Protein AF-M1CL96-F1 (afdb_monomer_lite)

Organism: Solanum tuberosum (NCBI:txid4113)

Structure (mmCIF, N/CA/C/O backbone):
data_AF-M1CL96-F1
#
_entry.id   AF-M1CL96-F1
#
loop_
_atom_site.group_PDB
_atom_site.id
_atom_site.type_symbol
_atom_site.label_atom_id
_atom_site.label_alt_id
_atom_site.label_comp_id
_atom_site.label_asym_id
_atom_site.label_entity_id
_atom_site.label_seq_id
_atom_site.pdbx_PDB_ins_code
_atom_site.Cartn_x
_atom_site.Cartn_y
_atom_site.Cartn_z
_atom_site.occupancy
_atom_site.B_iso_or_equiv
_atom_site.auth_seq_id
_atom_site.auth_comp_id
_atom_site.auth_asym_id
_atom_site.auth_atom_id
_atom_site.pdbx_PDB_model_num
ATOM 1 N N . MET A 1 1 ? 9.875 -7.349 -2.574 1.00 91.88 1 MET A N 1
ATOM 2 C CA . MET A 1 1 ? 10.580 -6.300 -3.354 1.00 91.88 1 MET A CA 1
ATOM 3 C C . MET A 1 1 ? 10.463 -4.920 -2.702 1.00 91.88 1 MET A C 1
ATOM 5 O O . MET A 1 1 ? 11.427 -4.167 -2.768 1.00 91.88 1 MET A O 1
ATOM 9 N N . LEU A 1 2 ? 9.356 -4.602 -2.017 1.00 96.19 2 LEU A N 1
ATOM 10 C CA . LEU A 1 2 ? 9.153 -3.325 -1.308 1.00 96.19 2 LEU A CA 1
ATOM 11 C C . LEU A 1 2 ? 10.293 -2.938 -0.348 1.00 96.19 2 LEU A C 1
ATOM 13 O O . LEU A 1 2 ? 10.640 -1.763 -0.262 1.00 96.19 2 LEU A O 1
ATOM 17 N N . GLN A 1 3 ? 10.957 -3.914 0.283 1.00 97.00 3 GLN A N 1
ATOM 18 C CA . GLN A 1 3 ? 12.121 -3.689 1.152 1.00 97.00 3 GLN A CA 1
ATOM 19 C C . GLN A 1 3 ? 13.366 -3.119 0.436 1.00 97.00 3 GLN A C 1
ATOM 21 O O . GLN A 1 3 ? 14.367 -2.819 1.080 1.00 97.00 3 GLN A O 1
ATOM 26 N N . LYS A 1 4 ? 13.346 -3.019 -0.900 1.00 97.81 4 LYS A N 1
ATOM 27 C CA . LYS A 1 4 ? 14.408 -2.415 -1.725 1.00 97.81 4 LYS A CA 1
ATOM 28 C C . LYS A 1 4 ? 14.032 -1.024 -2.251 1.00 97.81 4 LYS A C 1
ATOM 30 O O . LYS A 1 4 ? 14.824 -0.417 -2.964 1.00 97.81 4 LYS A O 1
ATOM 35 N N . ILE A 1 5 ? 12.836 -0.532 -1.928 1.00 97.69 5 ILE A N 1
ATOM 36 C CA . ILE A 1 5 ? 12.343 0.790 -2.320 1.00 97.69 5 ILE A CA 1
ATOM 37 C C . ILE A 1 5 ? 12.432 1.697 -1.096 1.00 97.69 5 ILE A C 1
ATOM 39 O O . ILE A 1 5 ? 11.832 1.405 -0.062 1.00 97.69 5 ILE A O 1
ATOM 43 N N . THR A 1 6 ? 13.178 2.796 -1.210 1.00 96.88 6 THR A N 1
ATOM 44 C CA . THR A 1 6 ? 13.237 3.800 -0.141 1.00 96.88 6 THR A CA 1
ATOM 45 C C . THR A 1 6 ? 11.851 4.375 0.146 1.00 96.88 6 THR A C 1
ATOM 47 O O . THR A 1 6 ? 11.038 4.531 -0.766 1.00 96.88 6 THR A O 1
ATOM 50 N N . ALA A 1 7 ? 11.593 4.684 1.416 1.00 96.88 7 ALA A N 1
ATOM 51 C CA . ALA A 1 7 ? 10.340 5.259 1.898 1.00 96.88 7 ALA A CA 1
ATOM 52 C C . ALA A 1 7 ? 9.071 4.413 1.654 1.00 96.88 7 ALA A C 1
ATOM 54 O O . ALA A 1 7 ? 7.977 4.918 1.879 1.00 96.88 7 ALA A O 1
ATOM 55 N N . SER A 1 8 ? 9.177 3.127 1.288 1.00 97.31 8 SER A N 1
ATOM 56 C CA . SER A 1 8 ? 8.008 2.236 1.165 1.00 97.31 8 SER A CA 1
ATOM 57 C C . SER A 1 8 ? 7.218 2.125 2.477 1.00 97.31 8 SER A C 1
ATOM 59 O O . SER A 1 8 ? 5.993 2.213 2.467 1.00 97.31 8 SER A O 1
ATOM 61 N N . GLY A 1 9 ? 7.921 2.037 3.612 1.00 97.56 9 GLY A N 1
ATOM 62 C CA . GLY A 1 9 ? 7.327 2.103 4.952 1.00 97.56 9 GLY A CA 1
ATOM 63 C C . GLY A 1 9 ? 6.627 3.437 5.241 1.00 97.56 9 GLY A C 1
ATOM 64 O O . GLY A 1 9 ? 5.507 3.456 5.734 1.00 97.56 9 GLY A O 1
ATOM 65 N N . CYS A 1 10 ? 7.244 4.567 4.880 1.00 98.25 10 CYS A N 1
ATOM 66 C CA . CYS A 1 10 ? 6.633 5.887 5.064 1.00 98.25 10 CYS A CA 1
ATOM 67 C C . CYS A 1 10 ? 5.360 6.046 4.220 1.00 98.25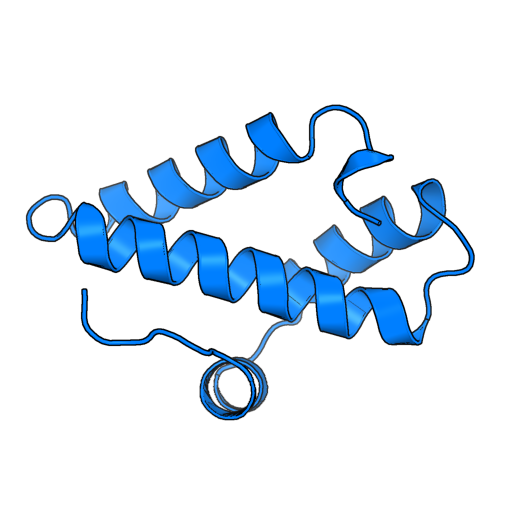 10 CYS A C 1
ATOM 69 O O . CYS A 1 10 ? 4.369 6.589 4.702 1.00 98.25 10 CYS A O 1
ATOM 71 N N . SER A 1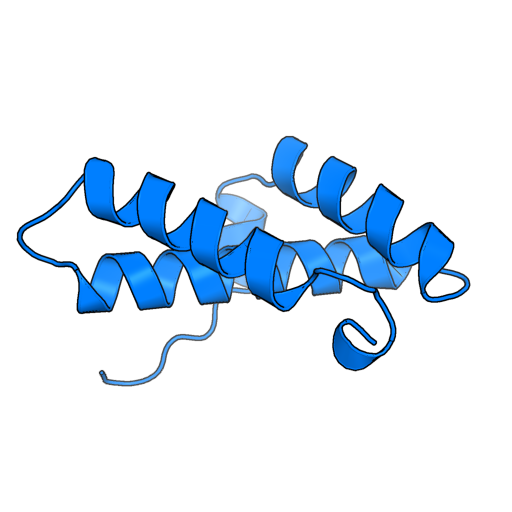 11 ? 5.375 5.547 2.980 1.00 98.06 11 SER A N 1
ATOM 72 C CA . SER A 1 11 ? 4.213 5.563 2.092 1.00 98.06 11 SER A CA 1
ATOM 73 C C . SER A 1 11 ? 3.042 4.767 2.664 1.00 98.06 11 SER A C 1
ATOM 75 O O . SER A 1 11 ? 1.929 5.287 2.690 1.00 98.06 11 SER A O 1
ATOM 77 N N . VAL A 1 12 ? 3.273 3.546 3.164 1.00 98.38 12 VAL A N 1
ATOM 78 C CA . VAL A 1 12 ? 2.177 2.758 3.748 1.00 98.38 12 VAL A CA 1
ATOM 79 C C . VAL A 1 12 ? 1.664 3.369 5.053 1.00 98.38 12 VAL A C 1
ATOM 81 O O . VAL A 1 12 ? 0.460 3.376 5.268 1.00 98.38 12 VAL A O 1
ATOM 84 N N . THR A 1 13 ? 2.518 3.987 5.876 1.00 98.56 13 THR A N 1
ATOM 85 C CA . THR A 1 13 ? 2.062 4.730 7.065 1.00 98.56 13 THR A CA 1
ATOM 86 C C . THR A 1 13 ? 1.182 5.929 6.700 1.00 98.56 13 THR A C 1
ATOM 88 O O . THR A 1 13 ? 0.169 6.163 7.356 1.00 98.56 13 THR A O 1
ATOM 91 N N . ALA A 1 14 ? 1.519 6.671 5.640 1.00 98.56 14 ALA A N 1
ATOM 92 C CA . ALA A 1 14 ? 0.668 7.756 5.150 1.00 98.56 14 ALA A CA 1
ATOM 93 C C . ALA A 1 14 ? -0.688 7.233 4.642 1.00 98.56 14 ALA A C 1
ATOM 95 O O . ALA A 1 14 ? -1.722 7.847 4.903 1.00 98.56 14 ALA A O 1
ATOM 96 N N . LEU A 1 15 ? -0.700 6.074 3.975 1.00 98.38 15 LEU A N 1
ATOM 97 C CA . LEU A 1 15 ? -1.935 5.424 3.537 1.00 98.38 15 LEU A CA 1
ATOM 98 C C . LEU A 1 15 ? -2.783 4.940 4.722 1.00 98.38 15 LEU A C 1
ATOM 100 O O . LEU A 1 15 ? -3.990 5.153 4.729 1.00 98.38 15 LEU A O 1
ATOM 104 N N . ILE A 1 16 ? -2.161 4.357 5.750 1.00 98.75 16 ILE A N 1
ATOM 105 C CA . ILE A 1 16 ? -2.836 3.975 6.999 1.00 98.75 16 ILE A CA 1
ATOM 106 C C . ILE A 1 16 ? -3.528 5.191 7.620 1.00 98.75 16 ILE A C 1
ATOM 108 O O . ILE A 1 16 ? -4.700 5.103 7.972 1.00 98.75 16 ILE A O 1
ATOM 112 N N . ALA A 1 17 ? -2.851 6.341 7.699 1.00 98.69 17 ALA A N 1
ATOM 113 C CA . ALA A 1 17 ? -3.454 7.564 8.227 1.00 98.69 17 ALA A CA 1
ATOM 114 C C . ALA A 1 17 ? -4.694 8.001 7.426 1.00 98.69 17 ALA A C 1
ATOM 116 O O . ALA A 1 17 ? -5.692 8.398 8.023 1.00 98.69 17 ALA A O 1
ATOM 117 N N . ALA A 1 18 ? -4.663 7.880 6.094 1.00 98.44 18 ALA A N 1
ATOM 118 C CA . ALA A 1 18 ? -5.816 8.183 5.247 1.00 98.44 18 ALA A CA 1
ATOM 119 C C . ALA A 1 18 ? -7.003 7.239 5.513 1.00 98.44 18 ALA A C 1
ATOM 121 O O . ALA A 1 18 ? -8.135 7.704 5.596 1.00 98.44 18 ALA A O 1
ATOM 122 N N . PHE A 1 19 ? -6.756 5.939 5.699 1.00 98.25 19 PHE A N 1
ATOM 123 C CA . PHE A 1 19 ? -7.806 4.963 6.018 1.00 98.25 19 PHE A CA 1
ATOM 124 C C . PHE A 1 19 ? -8.388 5.190 7.418 1.00 98.25 19 PHE A C 1
ATOM 126 O O . PHE A 1 19 ? -9.604 5.223 7.585 1.00 98.25 19 PHE A O 1
ATOM 133 N N . VAL A 1 20 ? -7.532 5.402 8.422 1.00 98.69 20 VAL A N 1
ATOM 134 C CA . VAL A 1 20 ? -7.958 5.655 9.808 1.00 98.69 20 VAL A CA 1
ATOM 135 C C . VAL A 1 20 ? -8.749 6.961 9.921 1.00 98.69 20 VAL A C 1
ATOM 137 O O . VAL A 1 20 ? -9.672 7.044 10.721 1.00 98.69 20 VAL A O 1
ATOM 140 N N . ALA A 1 21 ? -8.443 7.976 9.107 1.00 98.62 21 ALA A N 1
ATOM 141 C CA . ALA A 1 21 ? -9.194 9.232 9.103 1.00 98.62 21 ALA A CA 1
ATOM 142 C C . ALA A 1 21 ? -10.669 9.066 8.687 1.00 98.62 21 ALA A C 1
ATOM 144 O O . ALA A 1 21 ? -11.496 9.889 9.076 1.00 98.62 21 ALA A O 1
ATOM 145 N N . VAL A 1 22 ? -11.000 8.024 7.914 1.00 98.06 22 VAL A N 1
ATOM 146 C CA . VAL A 1 22 ? -12.379 7.733 7.486 1.00 98.06 22 VAL A CA 1
ATOM 147 C C . VAL A 1 22 ? -13.179 7.043 8.594 1.00 98.06 22 VAL A C 1
ATOM 149 O O . VAL A 1 22 ? -14.357 7.350 8.764 1.00 98.06 22 VAL A O 1
ATOM 152 N N . ASP A 1 23 ? -12.548 6.159 9.371 1.00 94.56 23 ASP A N 1
ATOM 153 C CA . ASP A 1 23 ? -13.171 5.469 10.509 1.00 94.56 23 ASP A CA 1
ATOM 154 C C . ASP A 1 23 ? -12.216 5.395 11.717 1.00 94.56 23 ASP A C 1
ATOM 156 O O . ASP A 1 23 ? -11.553 4.376 11.948 1.00 94.56 23 ASP A O 1
ATOM 160 N N . PRO A 1 24 ? -12.132 6.475 12.518 1.00 96.44 24 PRO A N 1
ATOM 161 C CA . PRO A 1 24 ? -11.206 6.535 13.647 1.00 96.44 24 PRO A CA 1
ATOM 162 C C . PRO A 1 24 ? -11.514 5.527 14.764 1.00 96.44 24 PRO A C 1
ATOM 164 O O . PRO A 1 24 ? -10.622 5.198 15.546 1.00 96.44 24 PRO A O 1
ATOM 167 N N . SER A 1 25 ? -12.760 5.047 14.864 1.00 98.31 25 SER A N 1
ATOM 168 C CA . SER A 1 25 ? -13.179 4.055 15.866 1.00 98.31 25 SER A CA 1
ATOM 169 C C . SER A 1 25 ? -12.624 2.656 15.602 1.00 98.31 25 SER A C 1
ATOM 171 O O . SER A 1 25 ? -12.402 1.914 16.556 1.00 98.31 25 SER A O 1
ATOM 173 N N . HIS A 1 26 ? -12.358 2.317 14.340 1.00 97.44 26 HIS A N 1
ATOM 174 C CA . HIS A 1 26 ? -11.884 0.998 13.912 1.00 97.44 26 HIS A CA 1
ATOM 175 C C . HIS A 1 26 ? -10.453 1.081 13.369 1.00 97.44 26 HIS A C 1
ATOM 177 O O . HIS A 1 26 ? -10.136 0.639 12.264 1.00 97.44 26 HIS A O 1
ATOM 183 N N . ALA A 1 27 ? -9.559 1.702 14.145 1.00 97.75 27 ALA A N 1
ATOM 184 C CA . ALA A 1 27 ? -8.196 1.987 13.705 1.00 97.75 27 ALA A CA 1
ATOM 185 C C . ALA A 1 27 ? -7.398 0.723 13.323 1.00 97.75 27 ALA A C 1
ATOM 187 O O . ALA A 1 27 ? -6.548 0.783 12.431 1.00 97.75 27 ALA A O 1
ATOM 188 N N . VAL A 1 28 ? -7.664 -0.420 13.966 1.00 97.06 28 VAL A N 1
ATOM 189 C CA . VAL A 1 28 ? -6.991 -1.696 13.666 1.00 97.06 28 VAL A CA 1
ATOM 190 C C . VAL A 1 28 ? -7.455 -2.238 12.314 1.00 97.06 28 VAL A C 1
ATOM 192 O O . VAL A 1 28 ? -6.624 -2.565 11.468 1.00 97.06 28 VAL A O 1
ATOM 195 N N . GLU A 1 29 ? -8.761 -2.268 12.072 1.00 97.25 29 GLU A N 1
ATOM 196 C CA . GLU A 1 29 ? -9.383 -2.714 10.826 1.00 97.25 29 GLU A CA 1
ATOM 197 C C . GLU A 1 29 ? -9.011 -1.795 9.657 1.00 97.25 29 GLU A C 1
ATOM 199 O O . GLU A 1 29 ? -8.662 -2.273 8.574 1.00 97.25 29 GLU A O 1
ATOM 204 N N . ALA A 1 30 ? -9.006 -0.479 9.881 1.00 97.81 30 ALA A N 1
ATOM 205 C CA . ALA A 1 30 ? -8.554 0.513 8.910 1.00 97.81 30 ALA A CA 1
ATOM 206 C C . ALA A 1 30 ? -7.071 0.318 8.555 1.00 97.81 30 ALA A C 1
ATOM 208 O O . ALA A 1 30 ? -6.702 0.330 7.379 1.00 97.81 30 ALA A O 1
ATOM 209 N N . THR A 1 31 ? -6.220 0.063 9.555 1.00 97.88 31 THR A N 1
ATOM 210 C CA . THR A 1 31 ? -4.792 -0.229 9.347 1.00 97.88 31 THR A CA 1
ATOM 211 C C . THR A 1 31 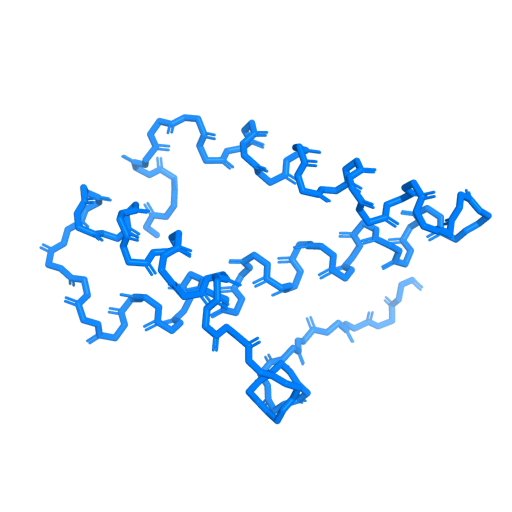? -4.592 -1.529 8.569 1.00 97.88 31 THR A C 1
ATOM 213 O O . THR A 1 31 ? -3.803 -1.565 7.623 1.00 97.88 31 THR A O 1
ATOM 216 N N . ALA A 1 32 ? -5.320 -2.589 8.930 1.00 97.56 32 ALA A N 1
ATOM 217 C CA . ALA A 1 32 ? -5.275 -3.869 8.230 1.00 97.56 32 ALA A CA 1
ATOM 218 C C . ALA A 1 32 ? -5.720 -3.721 6.768 1.00 97.56 32 ALA A C 1
ATOM 220 O O . ALA A 1 32 ? -5.065 -4.246 5.868 1.00 97.56 32 ALA A O 1
ATOM 221 N N . SER A 1 33 ? -6.775 -2.941 6.526 1.00 96.81 33 SER A N 1
ATOM 222 C CA . SER A 1 33 ? -7.276 -2.635 5.184 1.00 96.81 33 SER A CA 1
ATOM 223 C C . SER A 1 33 ? -6.248 -1.857 4.362 1.00 96.81 33 SER A C 1
ATOM 225 O O . SER A 1 33 ? -5.941 -2.256 3.242 1.00 96.81 33 SER A O 1
ATOM 227 N N . ALA A 1 34 ? -5.640 -0.806 4.920 1.00 98.00 34 ALA A N 1
ATOM 228 C CA . ALA A 1 34 ? -4.603 -0.032 4.236 1.00 98.00 34 ALA A CA 1
ATOM 229 C C . ALA A 1 34 ? -3.381 -0.888 3.867 1.00 98.00 34 ALA A C 1
ATOM 231 O O . ALA A 1 34 ? -2.877 -0.805 2.746 1.00 98.00 34 ALA A O 1
ATOM 232 N N . LEU A 1 35 ? -2.921 -1.742 4.790 1.00 97.94 35 LEU A N 1
ATOM 233 C CA . LEU A 1 35 ? -1.826 -2.683 4.544 1.00 97.94 35 LEU A CA 1
ATOM 234 C C . LEU A 1 35 ? -2.182 -3.690 3.448 1.00 97.94 35 LEU A C 1
ATOM 236 O O . LEU A 1 35 ? -1.367 -3.931 2.556 1.00 97.94 35 LEU A O 1
ATOM 240 N N . ALA A 1 36 ? -3.390 -4.253 3.494 1.00 97.88 36 ALA A N 1
ATOM 241 C CA . ALA A 1 36 ? -3.854 -5.207 2.497 1.00 97.88 36 ALA A CA 1
ATOM 242 C C . ALA A 1 36 ? -3.956 -4.564 1.107 1.00 97.88 36 ALA A C 1
ATOM 244 O O . ALA A 1 36 ? -3.458 -5.131 0.140 1.00 97.88 36 ALA A O 1
ATOM 245 N N . ILE A 1 37 ? -4.514 -3.355 1.009 1.00 98.31 37 ILE A N 1
ATOM 246 C CA . ILE A 1 37 ? -4.619 -2.600 -0.247 1.00 98.31 37 ILE A CA 1
ATOM 247 C C . ILE A 1 37 ? -3.238 -2.237 -0.800 1.00 98.31 37 ILE A C 1
ATOM 249 O O . ILE A 1 37 ? -2.976 -2.450 -1.983 1.00 98.31 37 ILE A O 1
ATOM 253 N N . PHE A 1 38 ? -2.318 -1.760 0.044 1.00 98.38 38 PHE A N 1
ATOM 254 C CA . PHE A 1 38 ? -0.940 -1.482 -0.369 1.00 98.38 38 PHE A CA 1
ATOM 255 C C . PHE A 1 38 ? -0.222 -2.745 -0.866 1.00 98.38 38 PHE A C 1
ATOM 257 O O . PHE A 1 38 ? 0.512 -2.699 -1.857 1.00 98.38 38 PHE A O 1
ATOM 264 N N . GLY A 1 39 ? -0.450 -3.880 -0.198 1.00 97.75 39 GLY A N 1
ATOM 265 C CA . GLY A 1 39 ? 0.058 -5.191 -0.596 1.00 97.75 39 GLY A CA 1
ATOM 266 C C . GLY A 1 39 ? -0.489 -5.637 -1.949 1.00 97.75 39 GLY A C 1
ATOM 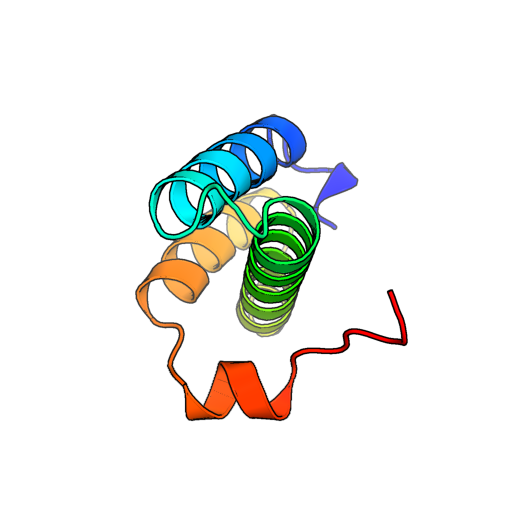267 O O . GLY A 1 39 ? 0.295 -5.897 -2.857 1.00 97.75 39 GLY A O 1
ATOM 268 N N . VAL A 1 40 ? -1.812 -5.629 -2.123 1.00 98.25 40 VAL A N 1
ATOM 269 C CA . VAL A 1 40 ? -2.475 -6.006 -3.381 1.00 98.25 40 VAL A CA 1
ATOM 270 C C . VAL A 1 40 ? -2.019 -5.115 -4.535 1.00 98.25 40 VAL A C 1
ATOM 272 O O . VAL A 1 40 ? -1.645 -5.628 -5.586 1.00 98.25 40 VAL A O 1
ATOM 275 N N . ALA A 1 41 ? -1.963 -3.795 -4.346 1.00 98.25 41 ALA A N 1
ATOM 276 C CA . ALA A 1 41 ? -1.455 -2.885 -5.372 1.00 98.25 41 ALA A CA 1
ATOM 277 C C . ALA A 1 41 ? 0.021 -3.159 -5.714 1.00 98.25 41 ALA A C 1
ATOM 279 O O . ALA A 1 41 ? 0.424 -3.065 -6.873 1.00 98.25 41 ALA A O 1
ATOM 280 N N . SER A 1 42 ? 0.833 -3.550 -4.726 1.00 97.62 42 SER A N 1
ATOM 281 C CA . SER A 1 42 ? 2.221 -3.959 -4.962 1.00 97.62 42 SER A CA 1
ATOM 282 C C . SER A 1 42 ? 2.307 -5.254 -5.763 1.00 97.62 42 SER A C 1
ATOM 284 O O . SER A 1 42 ? 3.166 -5.363 -6.631 1.00 97.62 42 SER A O 1
ATOM 286 N N . GLU A 1 43 ? 1.438 -6.227 -5.490 1.00 97.81 43 GLU A N 1
ATOM 287 C CA . GLU A 1 43 ? 1.355 -7.485 -6.238 1.00 97.81 43 GLU A CA 1
ATOM 288 C C . GLU A 1 43 ? 0.934 -7.242 -7.691 1.00 97.81 43 GLU A C 1
ATOM 290 O O . GLU A 1 43 ? 1.597 -7.735 -8.597 1.00 97.81 43 GLU A O 1
ATOM 295 N N . VAL A 1 44 ? -0.090 -6.412 -7.921 1.00 97.75 44 VAL A N 1
ATOM 296 C CA . VAL A 1 44 ? -0.526 -6.008 -9.271 1.00 97.75 44 VAL A CA 1
ATOM 297 C C . VAL A 1 44 ? 0.611 -5.311 -10.025 1.00 97.75 44 VAL A C 1
ATOM 299 O O . VAL A 1 44 ? 0.936 -5.684 -11.150 1.00 97.75 44 VAL A O 1
ATOM 302 N N . GLY A 1 45 ? 1.288 -4.347 -9.395 1.00 97.44 45 GLY A N 1
ATOM 303 C CA . GLY A 1 45 ? 2.429 -3.670 -10.012 1.00 97.44 45 GLY A CA 1
ATOM 304 C C . GLY A 1 45 ? 3.622 -4.599 -10.261 1.00 97.44 45 GLY A C 1
ATOM 305 O O . GLY A 1 45 ? 4.420 -4.369 -11.172 1.00 97.44 45 GLY A O 1
ATOM 306 N N . MET A 1 46 ? 3.758 -5.667 -9.473 1.00 97.25 46 MET A N 1
ATOM 307 C CA . MET A 1 46 ? 4.835 -6.637 -9.623 1.00 97.25 46 MET A CA 1
ATOM 308 C C . MET A 1 46 ? 4.717 -7.509 -10.865 1.00 97.25 46 MET A C 1
ATOM 310 O O . MET A 1 46 ? 5.764 -7.905 -11.378 1.00 97.25 46 MET A O 1
ATOM 314 N N . ASP A 1 47 ? 3.512 -7.716 -11.397 1.00 95.75 47 ASP A N 1
ATOM 315 C CA . ASP A 1 47 ? 3.299 -8.483 -12.631 1.00 95.75 47 ASP A CA 1
ATOM 316 C C . ASP A 1 47 ? 4.061 -7.876 -13.832 1.00 95.75 47 ASP A C 1
ATOM 318 O O . ASP A 1 47 ? 4.453 -8.591 -14.754 1.00 95.75 47 ASP A O 1
ATOM 322 N N . MET A 1 48 ? 4.340 -6.564 -13.806 1.00 96.62 48 MET A N 1
ATOM 323 C CA . MET A 1 48 ? 5.064 -5.848 -14.871 1.00 96.62 48 MET A CA 1
ATOM 324 C C . MET A 1 48 ? 6.418 -5.263 -14.435 1.00 96.62 48 MET A C 1
ATOM 326 O O . MET A 1 48 ? 7.165 -4.721 -15.259 1.00 96.62 48 MET A O 1
ATOM 330 N N . ALA A 1 49 ? 6.758 -5.333 -13.147 1.00 97.81 49 ALA A N 1
ATOM 331 C CA . ALA A 1 49 ? 7.958 -4.696 -12.622 1.00 97.81 49 ALA A CA 1
ATOM 332 C C . ALA A 1 49 ? 9.242 -5.411 -13.075 1.00 97.81 49 ALA A C 1
ATOM 334 O O . ALA A 1 49 ? 9.403 -6.617 -12.921 1.00 97.81 49 ALA A O 1
ATOM 335 N N . ARG A 1 50 ? 10.225 -4.635 -13.544 1.00 97.62 50 ARG A N 1
ATOM 336 C CA . ARG A 1 50 ? 11.565 -5.117 -13.943 1.00 97.62 50 ARG A CA 1
ATOM 337 C C . ARG A 1 50 ? 12.629 -4.933 -12.854 1.00 97.62 50 ARG A C 1
ATOM 339 O O . ARG A 1 50 ? 13.795 -5.257 -13.051 1.00 97.62 50 ARG A O 1
ATOM 346 N N . GLY A 1 51 ? 12.243 -4.360 -11.718 1.00 97.81 51 GLY A N 1
ATOM 347 C CA . GLY A 1 51 ? 13.122 -3.994 -10.614 1.00 97.81 51 GLY A CA 1
ATOM 348 C C . GLY A 1 51 ? 12.446 -3.025 -9.635 1.00 97.81 51 GLY A C 1
ATOM 349 O O . GLY A 1 51 ? 11.295 -2.629 -9.848 1.00 97.81 51 GLY A O 1
ATOM 350 N N . PRO A 1 52 ? 13.146 -2.600 -8.567 1.00 97.69 52 PRO A N 1
ATOM 351 C CA . PRO A 1 52 ? 12.553 -1.811 -7.485 1.00 97.69 52 PRO A CA 1
ATOM 352 C C . PRO A 1 52 ? 12.078 -0.426 -7.938 1.00 97.69 52 PRO A C 1
ATOM 354 O O . PRO A 1 52 ? 11.015 0.019 -7.516 1.00 97.69 52 PRO A O 1
ATOM 357 N N . ALA A 1 53 ? 12.820 0.241 -8.828 1.00 97.44 53 ALA A N 1
ATOM 358 C CA . ALA A 1 53 ? 12.424 1.549 -9.349 1.00 97.44 53 ALA A CA 1
ATOM 359 C C . ALA A 1 53 ? 11.135 1.465 -10.183 1.00 97.44 53 ALA A C 1
ATOM 361 O O . ALA A 1 53 ? 10.207 2.228 -9.938 1.00 97.44 53 ALA A O 1
ATOM 362 N N . SER A 1 54 ? 11.037 0.493 -11.100 1.00 98.25 54 SER A N 1
ATOM 363 C CA . SER A 1 54 ? 9.802 0.267 -11.862 1.00 98.25 54 SER A CA 1
ATOM 364 C C . SER A 1 54 ? 8.645 -0.180 -10.972 1.00 98.25 54 SER A C 1
ATOM 366 O O . SER A 1 54 ? 7.531 0.277 -11.189 1.00 98.25 54 SER A O 1
ATOM 368 N N . LEU A 1 55 ? 8.893 -1.013 -9.946 1.00 98.38 55 LEU A N 1
ATOM 369 C CA . LEU A 1 55 ? 7.838 -1.386 -9.001 1.00 98.38 55 LEU A CA 1
ATOM 370 C C . LEU A 1 55 ? 7.317 -0.156 -8.256 1.00 98.38 55 LEU A C 1
ATOM 372 O O . LEU A 1 55 ? 6.118 -0.050 -8.058 1.00 98.38 55 LEU A O 1
ATOM 376 N N . ARG A 1 56 ? 8.179 0.785 -7.851 1.00 97.88 56 ARG A N 1
ATOM 377 C CA . ARG A 1 56 ? 7.728 2.008 -7.173 1.00 97.88 56 ARG A CA 1
ATOM 378 C C . ARG A 1 56 ? 6.720 2.781 -8.024 1.00 97.88 56 ARG A C 1
ATOM 380 O O . ARG A 1 56 ? 5.696 3.192 -7.495 1.00 97.88 56 ARG A O 1
ATOM 387 N N . THR A 1 57 ? 7.013 2.974 -9.308 1.00 98.00 57 THR A N 1
ATOM 388 C CA . THR A 1 57 ? 6.098 3.652 -10.236 1.00 98.00 57 THR A CA 1
ATOM 389 C C . THR A 1 57 ? 4.815 2.847 -10.417 1.00 98.00 57 THR A C 1
ATOM 391 O O . THR A 1 57 ? 3.731 3.366 -10.186 1.00 98.00 57 THR A O 1
ATOM 394 N N . LEU A 1 58 ? 4.942 1.553 -10.716 1.00 98.50 58 LEU A N 1
ATOM 395 C CA . LEU A 1 58 ? 3.797 0.680 -10.965 1.00 98.50 58 LEU A CA 1
ATOM 396 C C . LEU A 1 58 ? 2.904 0.489 -9.738 1.00 98.50 58 LEU A C 1
ATOM 398 O O . LEU A 1 58 ? 1.706 0.320 -9.897 1.00 98.50 58 LEU A O 1
ATOM 402 N N . LEU A 1 59 ? 3.451 0.538 -8.524 1.00 98.38 59 LEU A N 1
ATOM 403 C CA . LEU A 1 59 ? 2.678 0.543 -7.282 1.00 98.38 59 LEU A CA 1
ATOM 404 C C . LEU A 1 59 ? 1.778 1.779 -7.195 1.00 98.38 59 LEU A C 1
ATOM 406 O O . LEU A 1 59 ? 0.619 1.656 -6.819 1.00 98.38 59 LEU A O 1
ATOM 410 N N . ILE A 1 60 ? 2.300 2.962 -7.532 1.00 98.12 60 ILE A N 1
ATOM 411 C CA . ILE A 1 60 ? 1.522 4.209 -7.510 1.00 98.12 60 ILE A CA 1
ATOM 412 C C . ILE A 1 60 ? 0.388 4.127 -8.537 1.00 98.12 60 ILE A C 1
ATOM 414 O O . ILE A 1 60 ? -0.762 4.395 -8.195 1.00 98.12 60 ILE A O 1
ATOM 418 N N . ASP A 1 61 ? 0.697 3.677 -9.754 1.00 98.38 61 ASP A N 1
ATOM 419 C CA . ASP A 1 61 ? -0.301 3.493 -10.812 1.00 98.38 61 ASP A CA 1
ATOM 420 C C . ASP A 1 61 ? -1.341 2.429 -10.424 1.00 98.38 61 ASP A C 1
ATOM 422 O O . ASP A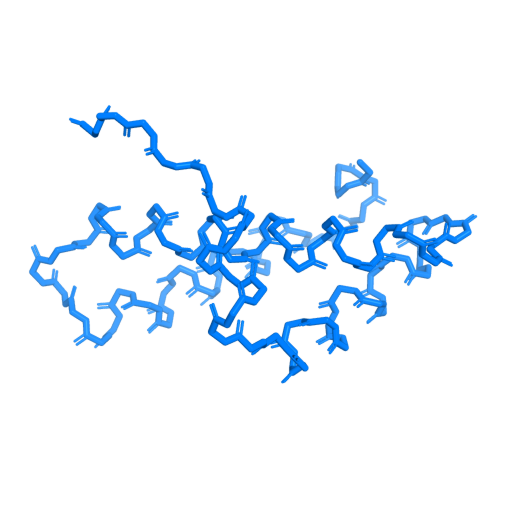 1 61 ? -2.538 2.616 -10.632 1.00 98.38 61 ASP A O 1
ATOM 426 N N . SER A 1 62 ? -0.899 1.337 -9.794 1.00 98.25 62 SER A N 1
ATOM 427 C CA . SER A 1 62 ? -1.782 0.262 -9.327 1.00 98.25 62 SER A CA 1
ATOM 428 C C . SER A 1 62 ? -2.682 0.720 -8.186 1.00 98.25 62 SER A C 1
ATOM 430 O O . SER A 1 62 ? -3.835 0.325 -8.161 1.00 98.25 62 SER A O 1
ATOM 432 N N . LEU A 1 63 ? -2.203 1.564 -7.264 1.00 98.00 63 LEU A N 1
ATOM 433 C CA . LEU A 1 63 ? -3.044 2.164 -6.221 1.00 98.00 63 LEU A CA 1
ATOM 434 C C . LEU A 1 63 ? -4.120 3.074 -6.820 1.00 98.00 63 LEU A C 1
ATOM 436 O O . LEU A 1 63 ? -5.247 3.073 -6.337 1.00 98.00 63 LEU A O 1
ATOM 440 N N . TYR A 1 64 ? -3.781 3.839 -7.860 1.00 98.19 64 TYR A N 1
ATOM 441 C CA . TYR A 1 64 ? -4.735 4.705 -8.551 1.00 98.19 64 TYR A CA 1
ATOM 442 C C . TYR A 1 64 ? -5.791 3.908 -9.331 1.00 98.19 64 TYR A C 1
ATOM 444 O O . TYR A 1 64 ? -6.965 4.264 -9.317 1.00 98.19 64 TYR A O 1
ATOM 452 N N . GLY A 1 65 ? -5.373 2.837 -10.010 1.00 97.25 65 GLY A N 1
ATOM 453 C CA . GLY A 1 65 ? -6.244 2.000 -10.836 1.00 97.25 65 GLY A CA 1
ATOM 454 C C . GLY A 1 65 ? -6.911 0.833 -10.107 1.00 97.25 65 GLY A C 1
ATOM 455 O O . GLY A 1 65 ? -7.592 0.048 -10.763 1.00 97.25 65 GLY A O 1
ATOM 456 N N . LEU A 1 66 ? -6.695 0.667 -8.797 1.00 97.19 66 LEU A N 1
ATOM 457 C CA . LEU A 1 66 ? -7.238 -0.467 -8.053 1.00 97.19 66 LEU A CA 1
ATOM 458 C C . LEU A 1 66 ? -8.764 -0.377 -7.980 1.00 97.19 66 LEU A C 1
ATOM 460 O O . LEU A 1 66 ? -9.312 0.604 -7.476 1.00 97.19 66 LEU A O 1
ATOM 464 N N . ASP A 1 67 ? -9.439 -1.430 -8.431 1.00 96.62 67 ASP A N 1
ATOM 465 C CA . ASP A 1 67 ? -10.890 -1.557 -8.346 1.00 96.62 67 ASP A CA 1
ATOM 466 C C . ASP A 1 67 ? -11.331 -2.529 -7.240 1.00 96.62 67 ASP A C 1
ATOM 468 O O . ASP A 1 67 ? -10.549 -3.303 -6.677 1.00 96.62 67 ASP A O 1
ATOM 472 N N . GLU A 1 68 ? -12.623 -2.470 -6.914 1.00 96.56 68 GLU A N 1
ATOM 473 C CA . GLU A 1 68 ? -13.238 -3.292 -5.872 1.00 96.56 68 GLU A CA 1
ATOM 474 C C . GLU A 1 68 ? -13.114 -4.792 -6.171 1.00 96.56 68 GLU A C 1
ATOM 476 O O . GLU A 1 68 ? -12.802 -5.576 -5.275 1.00 96.56 68 GLU A O 1
ATOM 481 N N . ALA A 1 69 ? -13.295 -5.198 -7.430 1.00 97.31 69 ALA A N 1
ATOM 482 C CA . ALA A 1 69 ? -13.212 -6.600 -7.830 1.00 97.31 69 ALA A CA 1
ATOM 483 C C . ALA A 1 69 ? -11.809 -7.177 -7.579 1.00 97.31 69 ALA A C 1
ATOM 485 O O . ALA A 1 69 ? -11.666 -8.268 -7.020 1.00 97.31 69 ALA A O 1
ATOM 486 N N . THR A 1 70 ? -10.768 -6.427 -7.938 1.00 96.00 70 THR A N 1
ATOM 487 C CA . THR A 1 70 ? -9.372 -6.805 -7.707 1.00 96.00 70 THR A CA 1
ATOM 488 C C . THR A 1 70 ? -9.050 -6.817 -6.217 1.00 96.00 70 THR A C 1
ATOM 490 O O . THR A 1 70 ? -8.410 -7.758 -5.742 1.00 96.00 70 THR A O 1
ATOM 493 N N . ALA A 1 71 ? -9.514 -5.811 -5.469 1.00 96.00 71 ALA A N 1
ATOM 494 C CA . ALA A 1 71 ? -9.313 -5.738 -4.027 1.00 96.00 71 ALA A CA 1
ATOM 495 C C . ALA A 1 71 ? -9.952 -6.941 -3.314 1.00 96.00 71 ALA A C 1
ATOM 497 O O . ALA A 1 71 ? -9.251 -7.705 -2.650 1.00 96.00 71 ALA A O 1
ATOM 498 N N . LEU A 1 72 ? -11.250 -7.182 -3.509 1.00 95.62 72 LEU A N 1
ATOM 499 C CA . LEU A 1 72 ? -11.971 -8.285 -2.865 1.00 95.62 72 LEU A CA 1
ATOM 500 C C . LEU A 1 72 ? -11.445 -9.666 -3.285 1.00 95.62 72 LEU A C 1
ATOM 502 O O . LEU A 1 72 ? -11.465 -10.598 -2.484 1.00 95.62 72 LEU A O 1
ATOM 506 N N . GLY A 1 73 ? -10.942 -9.805 -4.515 1.00 97.06 73 GLY A N 1
ATOM 507 C CA . GLY A 1 73 ? -10.385 -11.064 -5.013 1.00 97.06 73 GLY A CA 1
ATOM 508 C C . GLY A 1 73 ? -8.987 -11.406 -4.483 1.00 97.06 73 GLY A C 1
ATOM 509 O O . GLY A 1 73 ? -8.596 -12.575 -4.524 1.00 97.06 73 GLY A O 1
ATOM 510 N N . ARG A 1 74 ? -8.215 -10.417 -4.009 1.00 96.81 74 ARG A N 1
ATOM 511 C CA . ARG A 1 74 ? -6.804 -10.606 -3.615 1.00 96.81 74 ARG A CA 1
ATOM 512 C C . ARG A 1 74 ? -6.503 -10.299 -2.149 1.00 96.81 74 ARG A C 1
ATOM 514 O O . ARG A 1 74 ? -5.516 -10.822 -1.635 1.00 96.81 74 ARG A O 1
ATOM 521 N N . VAL A 1 75 ? -7.318 -9.493 -1.467 1.00 96.94 75 VAL A N 1
ATOM 522 C CA . VAL A 1 75 ? -7.116 -9.154 -0.050 1.00 96.94 75 VAL A CA 1
ATOM 523 C C . VAL A 1 75 ? -7.114 -10.419 0.814 1.00 96.94 75 VAL A C 1
ATOM 525 O O . VAL A 1 75 ? -7.999 -11.269 0.725 1.00 96.94 75 VAL A O 1
ATOM 528 N N . ARG A 1 76 ? -6.108 -10.533 1.688 1.00 94.62 76 ARG A N 1
ATOM 529 C CA . ARG A 1 76 ? -5.967 -11.631 2.654 1.00 94.62 76 ARG A CA 1
ATOM 530 C C . ARG A 1 76 ? -5.777 -11.070 4.055 1.00 94.62 76 ARG A C 1
ATOM 532 O O . ARG A 1 76 ? -4.663 -10.739 4.448 1.00 94.62 76 ARG A O 1
ATOM 539 N N . ILE A 1 77 ? -6.872 -10.986 4.803 1.00 94.94 77 ILE A N 1
ATOM 540 C CA . ILE A 1 77 ? -6.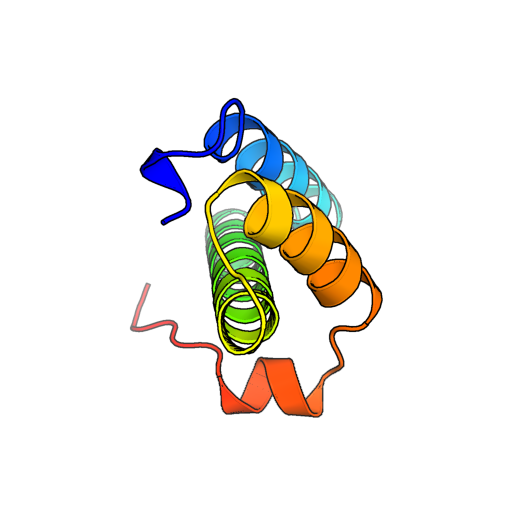876 -10.608 6.218 1.00 94.94 77 ILE A CA 1
ATOM 541 C C . ILE A 1 77 ? -7.413 -11.810 6.996 1.00 94.94 77 ILE A C 1
ATOM 543 O O . ILE A 1 77 ? -8.551 -12.228 6.797 1.00 94.94 77 ILE A O 1
ATOM 547 N N . ASN A 1 78 ? -6.572 -12.400 7.844 1.00 90.06 78 ASN A N 1
ATOM 548 C CA . ASN A 1 78 ? -7.000 -13.442 8.777 1.00 90.06 78 ASN A CA 1
ATOM 549 C C . ASN A 1 78 ? -7.549 -12.794 10.055 1.00 90.06 78 ASN A C 1
ATOM 551 O O . ASN A 1 78 ? -7.417 -11.585 10.226 1.00 90.06 78 ASN A O 1
ATOM 555 N N . ARG A 1 79 ? -8.161 -13.597 10.940 1.00 81.06 79 ARG A N 1
ATOM 556 C CA . ARG A 1 79 ? -8.736 -13.125 12.212 1.00 81.06 79 ARG A CA 1
ATOM 557 C C . ARG A 1 79 ? -7.771 -12.152 12.914 1.00 81.06 79 ARG A C 1
ATOM 559 O O . ARG A 1 79 ? -6.646 -12.549 13.222 1.00 81.06 79 ARG A O 1
ATOM 566 N N . LEU A 1 80 ? -8.241 -10.913 13.090 1.00 65.62 80 LEU A N 1
ATOM 567 C CA . LEU A 1 80 ? -7.595 -9.853 13.867 1.00 65.62 80 LEU A CA 1
ATOM 568 C C . LEU A 1 80 ? -7.659 -10.171 15.365 1.00 65.62 80 LEU A C 1
ATOM 570 O O . LEU A 1 80 ? -8.654 -10.812 15.785 1.00 65.62 80 LEU A O 1
#

Foldseek 3Di:
DCVPAPCSVVVLVVQLVVQCVVPVPPSVVSSLLSVQLLVLLLVQQVVPDPDRVSSVVSSVVSSVPPDPVSSVVRGDDDDD

InterPro domains:
  IPR000417 Hydroxyethylthiazole kinase [PF02110] (1-67)
  IPR029056 Ribokinase-like [G3DSA:3.40.1190.20] (1-76)
  IPR029056 Ribokinase-like [SSF53613] (3-76)

Sequence (80 aa):
MLQKITASGCSVTALIAAFVAVDPSHAVEATASALAIFGVASEVGMDMARGPASLRTLLIDSLYGLDEATALGRVRINRL

Secondary structure (DSSP, 8-state):
-GGGSTTHHHHHHHHHHHHHHH-GGGHHHHHHHHHHHHHHHHHHHHTT-SSHHHHHHHHHHHHHH--HHHHHHH------

Radius of gyration: 12.62 Å; chains: 1; bounding box: 28×23×31 Å

pLDDT: mean 96.76, std 4.18, range [65.62, 98.75]